Protein AF-A0A3R7SQF5-F1 (afdb_monomer_lite)

Foldseek 3Di:
DDDDDDDDDDDDDDDDDPPPVVVLLVPCLVPDQQDPCLVCVPPSCDDDPPAAEDEDEFAPVLAQVSQVSSQLSVVVNQVVHSHHYAYEYESQAFADPPDDLVRSLCCLLPPRLVSVLVCVVVVVGDHAAYEHEDEVNGHDLVSLLSNQVSNVVSVHQYDYDDDPPHDRVSVVSCVVSVHDD

Radius of gyration: 18.22 Å; chains: 1; bounding box: 64×39×43 Å

Secondary structure (DSSP, 8-state):
-----S-----------TTHHHHHHHHHTTT-SSSHHHHHHHHHS---TT--EEEEE--SS-SHHHHHHHHHHHHHHGGG-SSEEEEEEEEESSPPTT--HHHHHHHIIIIIHHHHHHHHHTTS----EEEEEEBTTTB-HHHHHHHHHHHHHTTPEE--EE-SSS---HHHHHHHTT---

Structure (mmCIF, N/CA/C/O backbone):
data_AF-A0A3R7SQF5-F1
#
_entry.id   AF-A0A3R7SQF5-F1
#
loop_
_atom_site.group_PDB
_atom_site.id
_atom_site.type_symbol
_atom_site.label_atom_id
_atom_site.label_alt_id
_atom_site.label_comp_id
_atom_site.label_asym_id
_atom_site.label_entity_id
_atom_site.label_seq_id
_atom_site.pdbx_PDB_ins_code
_atom_site.Cartn_x
_atom_site.Cartn_y
_atom_site.Cartn_z
_atom_site.occupancy
_atom_site.B_iso_or_equiv
_atom_site.auth_seq_id
_atom_site.auth_comp_id
_atom_site.auth_asym_id
_atom_site.auth_atom_id
_atom_site.pdbx_PDB_model_num
ATOM 1 N N . MET A 1 1 ? 51.061 2.830 6.825 1.00 23.91 1 MET A N 1
ATOM 2 C CA . MET A 1 1 ? 51.488 4.148 7.334 1.00 23.91 1 MET A CA 1
ATOM 3 C C . MET A 1 1 ? 50.315 5.103 7.140 1.00 23.91 1 MET A C 1
ATOM 5 O O . MET A 1 1 ? 50.100 5.500 6.011 1.00 23.91 1 MET A O 1
ATOM 9 N N . PHE A 1 2 ? 49.562 5.349 8.229 1.00 19.84 2 PHE A N 1
ATOM 10 C CA . PHE A 1 2 ? 48.453 6.314 8.431 1.00 19.84 2 PHE A CA 1
ATOM 11 C C . PHE A 1 2 ? 47.209 6.269 7.492 1.00 19.84 2 PHE A C 1
ATOM 13 O O . PHE A 1 2 ? 47.352 6.051 6.297 1.00 19.84 2 PHE A O 1
ATOM 20 N N . PRO A 1 3 ? 45.996 6.625 7.977 1.00 35.62 3 PRO A N 1
ATOM 21 C CA . PRO A 1 3 ? 45.459 6.367 9.323 1.00 35.62 3 PRO A CA 1
ATOM 22 C C . PRO A 1 3 ? 43.945 6.063 9.412 1.00 35.62 3 PRO A C 1
ATOM 24 O O . PRO A 1 3 ? 43.170 6.230 8.476 1.00 35.62 3 PRO A O 1
ATOM 27 N N . ALA A 1 4 ? 43.572 5.651 10.627 1.00 31.45 4 ALA A N 1
ATOM 28 C CA . ALA A 1 4 ? 42.244 5.663 11.235 1.00 31.45 4 ALA A CA 1
ATOM 29 C C . ALA A 1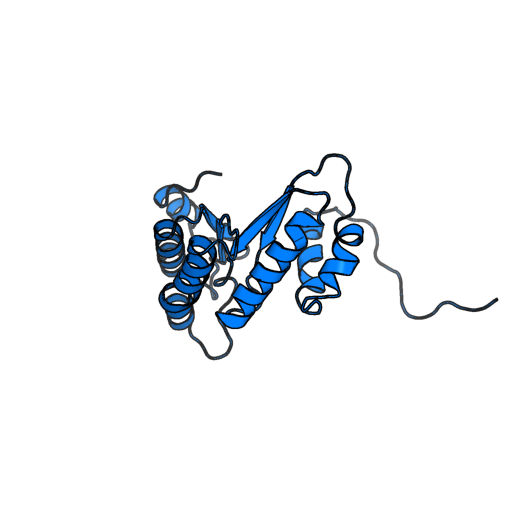 4 ? 41.696 7.094 11.493 1.00 31.45 4 ALA A C 1
ATOM 31 O O . ALA A 1 4 ? 42.425 8.062 11.286 1.00 31.45 4 ALA A O 1
ATOM 32 N N . CYS A 1 5 ? 40.456 7.155 12.024 1.00 24.19 5 CYS A N 1
ATOM 33 C CA . CYS A 1 5 ? 39.659 8.285 12.573 1.00 24.19 5 CYS A CA 1
ATOM 34 C C . CYS A 1 5 ? 38.390 8.545 11.716 1.00 24.19 5 CYS A C 1
ATOM 36 O O . CYS A 1 5 ? 38.505 8.808 10.530 1.00 24.19 5 CYS A O 1
ATOM 38 N N . PHE A 1 6 ? 37.144 8.433 12.199 1.00 23.28 6 PHE A N 1
ATOM 39 C CA . PHE A 1 6 ? 36.569 8.980 13.434 1.00 23.28 6 PHE A CA 1
ATOM 40 C C . PHE A 1 6 ? 35.384 8.117 13.950 1.00 23.28 6 PHE A C 1
ATOM 42 O O . PHE A 1 6 ? 34.403 7.947 13.236 1.00 23.28 6 PHE A O 1
ATOM 49 N N . PHE A 1 7 ? 35.509 7.676 15.216 1.00 24.89 7 PHE A N 1
ATOM 50 C CA . PHE A 1 7 ? 34.489 7.310 16.231 1.00 24.89 7 PHE A CA 1
ATOM 51 C C . PHE A 1 7 ? 33.524 6.132 15.964 1.00 24.89 7 PHE A C 1
ATOM 53 O O . PHE A 1 7 ? 32.745 6.157 15.027 1.00 24.89 7 PHE A O 1
ATOM 60 N N . GLY A 1 8 ? 33.423 5.098 16.807 1.00 21.89 8 GLY A N 1
ATOM 61 C CA . GLY A 1 8 ? 34.016 4.828 18.121 1.00 21.89 8 GLY A CA 1
ATOM 62 C C . GLY A 1 8 ? 33.198 3.741 18.839 1.00 21.89 8 GLY A C 1
ATOM 63 O O . GLY A 1 8 ? 31.992 3.889 19.011 1.00 21.89 8 GLY A O 1
ATOM 64 N N . ASP A 1 9 ? 33.861 2.650 19.223 1.00 31.23 9 ASP A N 1
ATOM 65 C CA . ASP A 1 9 ? 33.324 1.519 19.990 1.00 31.23 9 ASP A CA 1
ATOM 66 C C . ASP A 1 9 ? 32.849 1.913 21.399 1.00 31.23 9 ASP A C 1
ATOM 68 O O . ASP A 1 9 ? 33.579 2.599 22.119 1.00 31.23 9 ASP A O 1
ATOM 72 N N . LYS A 1 10 ? 31.691 1.374 21.826 1.00 26.39 10 LYS A N 1
ATOM 73 C CA . LYS A 1 10 ? 31.507 0.545 23.047 1.00 26.39 10 LYS A CA 1
ATOM 74 C C . LYS A 1 10 ? 30.021 0.354 23.406 1.00 26.39 10 LYS A C 1
ATOM 76 O O . LYS A 1 10 ? 29.369 1.309 23.804 1.00 26.39 10 LYS A O 1
ATOM 81 N N . ALA A 1 11 ? 29.551 -0.897 23.373 1.00 25.91 11 ALA A N 1
ATOM 82 C CA . ALA A 1 11 ? 28.572 -1.503 24.302 1.00 25.91 11 ALA A CA 1
ATOM 83 C C . ALA A 1 11 ? 28.372 -2.977 23.884 1.00 25.91 11 ALA A C 1
ATOM 85 O O . ALA A 1 11 ? 27.786 -3.267 22.848 1.00 25.91 11 ALA A O 1
ATOM 86 N N . SER A 1 12 ? 29.119 -3.913 24.472 1.00 23.86 12 SER A N 1
ATOM 87 C CA . SER A 1 12 ? 28.657 -4.820 25.540 1.00 23.86 12 SER A CA 1
ATOM 88 C C . SER A 1 12 ? 27.450 -5.695 25.170 1.00 23.86 12 SER A C 1
ATOM 90 O O . SER A 1 12 ? 26.339 -5.217 24.977 1.00 23.86 12 SER A O 1
ATOM 92 N N . SER A 1 13 ? 27.717 -7.001 25.153 1.00 34.31 13 SER A N 1
ATOM 93 C CA . SER A 1 13 ? 26.797 -8.142 25.175 1.00 34.31 13 SER A CA 1
ATOM 94 C C . SER A 1 13 ? 25.385 -7.874 25.718 1.00 34.31 13 SER A C 1
ATOM 96 O O . SER A 1 13 ? 25.234 -7.549 26.894 1.00 34.31 13 SER A O 1
ATOM 98 N N . SER A 1 14 ? 24.353 -8.120 24.909 1.00 25.25 14 SER A N 1
ATOM 99 C CA . SER A 1 14 ? 23.061 -8.685 25.345 1.00 25.25 14 SER A CA 1
ATOM 100 C C . SER A 1 14 ? 22.114 -8.878 24.151 1.00 25.25 14 SER A C 1
ATOM 102 O O . SER A 1 14 ? 22.015 -8.023 23.279 1.00 25.25 14 SER A O 1
ATOM 104 N N . SER A 1 15 ? 21.474 -10.054 24.109 1.00 26.64 15 SER A N 1
ATOM 105 C CA . SER A 1 15 ? 20.242 -10.401 23.373 1.00 26.64 15 SER A CA 1
ATOM 106 C C . SER A 1 15 ? 20.060 -9.832 21.955 1.00 26.64 15 SER A C 1
ATOM 108 O O . SER A 1 15 ? 19.516 -8.745 21.764 1.00 26.64 15 SER A O 1
ATOM 110 N N . LEU A 1 16 ? 20.421 -10.630 20.943 1.00 29.34 16 LEU A N 1
ATOM 111 C CA . LEU A 1 16 ? 20.023 -10.399 19.552 1.00 29.34 16 LEU A CA 1
ATOM 112 C C . LEU A 1 16 ? 18.494 -10.545 19.403 1.00 29.34 16 LEU A C 1
ATOM 114 O O . LEU A 1 16 ? 17.980 -11.652 19.278 1.00 29.34 16 LEU A O 1
ATOM 118 N N . SER A 1 17 ? 17.787 -9.415 19.420 1.00 23.03 17 SER A N 1
ATOM 119 C CA . S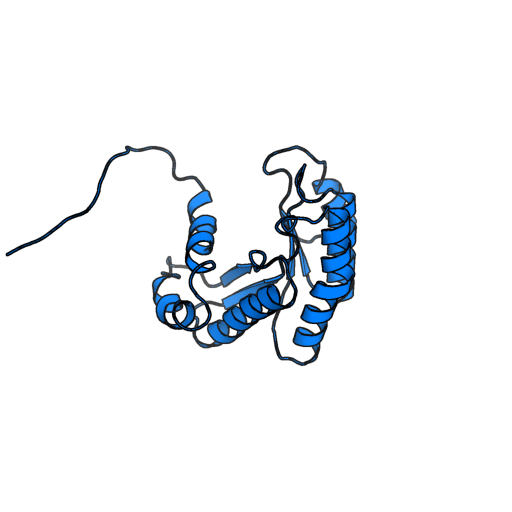ER A 1 17 ? 16.366 -9.295 19.074 1.00 23.03 17 SER A CA 1
ATOM 120 C C . SER A 1 17 ? 16.181 -9.158 17.555 1.00 23.03 17 SER A C 1
ATOM 122 O O . SER A 1 17 ? 17.018 -8.562 16.872 1.00 23.03 17 SER A O 1
ATOM 124 N N . MET A 1 18 ? 15.059 -9.678 17.044 1.00 27.89 18 MET A N 1
ATOM 125 C CA . MET A 1 18 ? 14.576 -9.677 15.649 1.00 27.89 18 MET A CA 1
ATOM 126 C C . MET A 1 18 ? 14.537 -8.300 14.942 1.00 27.89 18 MET A C 1
ATOM 128 O O . MET A 1 18 ? 14.227 -8.230 13.756 1.00 27.89 18 MET A O 1
ATOM 132 N N . SER A 1 19 ? 14.891 -7.206 15.617 1.00 26.89 19 SER A N 1
ATOM 133 C CA . SER A 1 19 ? 14.818 -5.825 15.118 1.00 26.89 19 SER A CA 1
ATOM 134 C C . SER A 1 19 ? 15.847 -5.452 14.035 1.00 26.89 19 SER A C 1
ATOM 136 O O . SER A 1 19 ? 15.653 -4.463 13.333 1.00 26.89 19 SER A O 1
ATOM 138 N N . LYS A 1 20 ? 16.931 -6.220 13.836 1.00 25.64 20 LYS A N 1
ATOM 139 C CA . LYS A 1 20 ? 17.997 -5.833 12.880 1.00 25.64 20 LYS A CA 1
ATOM 140 C C . LYS A 1 20 ? 17.633 -5.988 11.400 1.00 25.64 20 LYS A C 1
ATOM 142 O O . LYS A 1 20 ? 18.230 -5.308 10.569 1.00 25.64 20 LYS A O 1
ATOM 147 N N . THR A 1 21 ? 16.668 -6.838 11.054 1.00 28.77 21 THR A N 1
ATOM 148 C CA . THR A 1 21 ? 16.283 -7.049 9.646 1.00 28.77 21 THR A CA 1
ATOM 149 C C . THR A 1 21 ? 15.421 -5.901 9.114 1.00 28.77 21 THR A C 1
ATOM 151 O O . THR A 1 21 ? 15.529 -5.547 7.945 1.00 28.77 21 THR A O 1
ATOM 154 N N . ILE A 1 22 ? 14.629 -5.263 9.982 1.00 32.72 22 ILE A N 1
ATOM 155 C CA . ILE A 1 22 ? 13.768 -4.122 9.630 1.00 32.72 22 ILE A CA 1
ATOM 156 C C . ILE A 1 22 ? 14.607 -2.838 9.502 1.00 32.72 22 ILE A C 1
ATOM 158 O O . ILE A 1 22 ? 14.434 -2.067 8.560 1.00 32.72 22 ILE A O 1
ATOM 162 N N . GLN A 1 23 ? 15.608 -2.664 10.371 1.00 27.45 23 GLN A N 1
ATOM 163 C CA . GLN A 1 23 ? 16.478 -1.481 10.379 1.00 27.45 23 GLN A CA 1
ATOM 164 C C . GLN A 1 23 ? 17.388 -1.349 9.144 1.00 27.45 23 GLN A C 1
ATOM 166 O O . GLN A 1 23 ? 17.779 -0.242 8.777 1.00 27.45 23 GLN A O 1
ATOM 171 N N . PHE A 1 24 ? 17.708 -2.449 8.454 1.00 29.19 24 PHE A N 1
ATOM 172 C CA . PHE A 1 24 ? 18.522 -2.391 7.231 1.00 29.19 24 PHE A CA 1
ATOM 173 C C . PHE A 1 24 ? 17.785 -1.729 6.047 1.00 29.19 24 PHE A C 1
ATOM 175 O O . PHE A 1 24 ? 18.435 -1.180 5.160 1.00 29.19 24 PHE A O 1
ATOM 182 N N . ALA A 1 25 ? 16.445 -1.712 6.050 1.00 37.28 25 ALA A N 1
ATOM 183 C CA . ALA A 1 25 ? 15.632 -1.013 5.047 1.00 37.28 25 ALA A CA 1
ATOM 184 C C . ALA A 1 25 ? 15.425 0.489 5.363 1.00 37.28 25 ALA A C 1
ATOM 186 O O . ALA A 1 25 ? 15.081 1.278 4.480 1.00 37.28 25 ALA A O 1
ATOM 187 N N . GLU A 1 26 ? 15.667 0.899 6.612 1.00 38.25 26 GLU A N 1
ATOM 188 C CA . GLU A 1 26 ? 15.366 2.230 7.159 1.00 38.25 26 GLU A CA 1
ATOM 189 C C . GLU A 1 26 ? 16.355 3.322 6.694 1.00 38.25 26 GLU A C 1
ATOM 191 O O . GLU A 1 26 ? 15.964 4.462 6.438 1.00 38.25 26 GLU A O 1
ATOM 196 N N . ILE A 1 27 ? 17.642 2.983 6.534 1.00 34.47 27 ILE A N 1
ATOM 197 C CA . ILE A 1 27 ? 18.716 3.957 6.241 1.00 34.47 27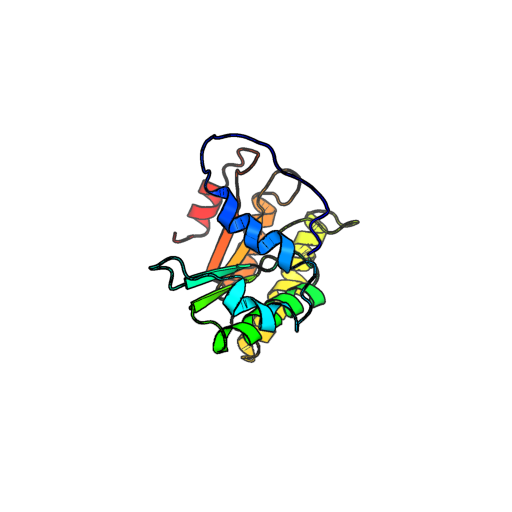 ILE A CA 1
ATOM 198 C C . ILE A 1 27 ? 18.892 4.213 4.731 1.00 34.47 27 ILE A C 1
ATOM 200 O O . ILE A 1 27 ? 19.178 5.336 4.315 1.00 34.47 27 ILE A O 1
ATOM 204 N N . GLU A 1 28 ? 18.667 3.207 3.888 1.00 33.44 28 GLU A N 1
ATOM 205 C CA . GLU A 1 28 ? 18.915 3.285 2.438 1.00 33.44 28 GLU A CA 1
ATOM 206 C C . GLU A 1 28 ? 17.827 4.060 1.680 1.00 33.44 28 GLU A C 1
ATOM 208 O O . GLU A 1 28 ? 18.096 4.766 0.703 1.00 33.44 28 GLU A O 1
ATOM 213 N N . THR A 1 29 ? 16.584 4.003 2.160 1.00 39.78 29 THR A N 1
ATOM 214 C CA . THR A 1 29 ? 15.432 4.534 1.419 1.00 39.78 29 THR A CA 1
ATOM 215 C C . THR A 1 29 ? 15.356 6.067 1.447 1.00 39.78 29 THR A C 1
ATOM 217 O O . THR A 1 29 ? 14.829 6.684 0.521 1.00 39.78 29 THR A O 1
ATOM 220 N N . ARG A 1 30 ? 15.962 6.712 2.457 1.00 38.81 30 ARG A N 1
ATOM 221 C CA . ARG A 1 30 ? 16.050 8.181 2.559 1.00 38.81 30 ARG A CA 1
ATOM 222 C C . ARG A 1 30 ? 17.108 8.807 1.639 1.00 38.81 30 ARG A C 1
ATOM 224 O O . ARG A 1 30 ? 16.999 9.993 1.339 1.00 38.81 30 ARG A O 1
ATOM 231 N N . LEU A 1 31 ? 18.109 8.044 1.183 1.00 36.34 31 LEU A N 1
ATOM 232 C CA . LEU A 1 31 ? 19.237 8.560 0.386 1.00 36.34 31 LEU A CA 1
ATOM 233 C C . LEU A 1 31 ? 19.322 7.989 -1.035 1.00 36.34 31 LEU A C 1
ATOM 235 O O . LEU A 1 31 ? 19.948 8.599 -1.902 1.00 36.34 31 LEU A O 1
ATOM 239 N N . ALA A 1 32 ? 18.673 6.865 -1.327 1.00 39.06 32 ALA A N 1
ATOM 240 C CA . ALA A 1 32 ? 18.827 6.202 -2.611 1.00 39.06 32 ALA A CA 1
ATOM 241 C C . ALA A 1 32 ? 17.685 6.507 -3.588 1.00 39.06 32 ALA A C 1
ATOM 243 O O . ALA A 1 32 ? 16.877 5.660 -3.972 1.00 39.06 32 ALA A O 1
ATOM 244 N N . VAL A 1 33 ? 17.678 7.738 -4.094 1.00 45.88 33 VAL A N 1
ATOM 245 C CA . VAL A 1 33 ? 16.968 8.045 -5.333 1.00 45.88 33 VAL A CA 1
ATOM 246 C C . VAL A 1 33 ? 17.731 7.402 -6.502 1.00 45.88 33 VAL A C 1
ATOM 248 O O . VAL A 1 33 ? 18.648 7.965 -7.082 1.00 45.88 33 VAL A O 1
ATOM 251 N N . SER A 1 34 ? 17.275 6.208 -6.876 1.00 51.16 34 SER A N 1
ATOM 252 C CA . SER A 1 34 ? 17.367 5.575 -8.205 1.00 51.16 34 SER A CA 1
ATOM 253 C C . SER A 1 34 ? 18.705 5.020 -8.721 1.00 51.16 34 SER A C 1
ATOM 255 O O . SER A 1 34 ? 18.637 4.124 -9.557 1.00 51.16 34 SER A O 1
ATOM 257 N N . SER A 1 35 ? 19.887 5.453 -8.269 1.00 40.19 35 SER A N 1
ATOM 258 C CA . SER A 1 35 ? 21.176 4.907 -8.767 1.00 40.19 35 SER A CA 1
ATOM 259 C C . SER A 1 35 ? 21.987 4.162 -7.703 1.00 40.19 35 SER A C 1
ATOM 261 O O . SER A 1 35 ? 22.470 3.060 -7.962 1.00 40.19 35 SER A O 1
ATOM 263 N N . THR A 1 36 ? 22.079 4.711 -6.491 1.00 47.00 36 THR A N 1
ATOM 264 C CA . THR A 1 36 ? 22.870 4.134 -5.393 1.00 47.00 36 THR A CA 1
ATOM 265 C C . THR A 1 36 ? 22.313 2.793 -4.920 1.00 47.00 36 THR A C 1
ATOM 267 O O . THR A 1 36 ? 23.069 1.831 -4.840 1.00 47.00 36 THR A O 1
ATOM 270 N N . PHE A 1 37 ? 20.992 2.676 -4.731 1.00 54.81 37 PHE A N 1
ATOM 271 C CA . PHE A 1 37 ? 20.358 1.407 -4.347 1.00 54.81 37 PHE A CA 1
ATOM 272 C C . PHE A 1 37 ? 20.584 0.323 -5.401 1.00 54.81 37 PHE A C 1
ATOM 274 O O . PHE A 1 37 ? 20.950 -0.792 -5.065 1.00 54.81 37 PHE A O 1
ATOM 281 N N . LEU A 1 38 ? 20.442 0.640 -6.694 1.00 54.81 38 LEU A N 1
ATOM 282 C CA . LEU A 1 38 ? 20.678 -0.343 -7.760 1.00 54.81 38 LEU A CA 1
ATOM 283 C C . LEU A 1 38 ? 22.142 -0.806 -7.808 1.00 54.81 38 LEU A C 1
ATOM 285 O O . LEU A 1 38 ? 22.400 -1.972 -8.098 1.00 54.81 38 LEU A O 1
ATOM 289 N N . ALA A 1 39 ? 23.090 0.086 -7.511 1.00 50.81 39 ALA A N 1
ATOM 290 C CA . ALA A 1 39 ? 24.512 -0.240 -7.450 1.00 50.81 39 ALA A CA 1
ATOM 291 C C . ALA A 1 39 ? 24.898 -1.016 -6.176 1.00 50.81 39 ALA A C 1
ATOM 293 O O . ALA A 1 39 ? 25.839 -1.809 -6.196 1.00 50.81 39 ALA A O 1
ATOM 294 N N . GLN A 1 40 ? 24.183 -0.793 -5.071 1.00 53.03 40 GLN A N 1
ATOM 295 C CA . GLN A 1 40 ? 24.495 -1.364 -3.763 1.00 53.03 40 GLN A CA 1
ATOM 296 C C . GLN A 1 40 ? 23.610 -2.553 -3.374 1.00 53.03 40 GLN A C 1
ATOM 298 O O . GLN A 1 40 ? 24.002 -3.301 -2.486 1.00 53.03 40 GLN A O 1
ATOM 303 N N . ALA A 1 41 ? 22.488 -2.809 -4.054 1.00 56.03 41 ALA A N 1
ATOM 304 C CA . ALA A 1 41 ? 21.583 -3.931 -3.779 1.00 56.03 41 ALA A CA 1
ATOM 305 C C . ALA A 1 41 ? 22.293 -5.300 -3.687 1.00 56.03 41 ALA A C 1
ATOM 307 O O . ALA A 1 41 ? 21.979 -6.056 -2.769 1.00 56.03 41 ALA A O 1
ATOM 308 N N . PRO A 1 42 ? 23.304 -5.625 -4.527 1.00 56.31 42 PRO A N 1
ATOM 309 C CA . PRO A 1 42 ? 24.069 -6.867 -4.376 1.00 56.31 42 PRO A CA 1
ATOM 310 C C . PRO A 1 42 ? 24.895 -6.945 -3.081 1.00 56.31 42 PRO A C 1
ATOM 312 O O . PRO A 1 42 ? 25.263 -8.036 -2.661 1.00 56.31 42 PRO A O 1
ATOM 315 N N . ARG A 1 43 ? 25.228 -5.798 -2.476 1.00 55.06 43 ARG A N 1
ATOM 316 C CA . ARG A 1 43 ? 26.025 -5.677 -1.244 1.00 55.06 43 ARG A CA 1
ATOM 317 C C . ARG A 1 43 ? 25.161 -5.516 0.012 1.00 55.06 43 ARG A C 1
ATOM 319 O O . ARG A 1 43 ? 25.546 -6.015 1.062 1.00 55.06 43 ARG A O 1
ATOM 326 N N . LEU A 1 44 ? 24.029 -4.819 -0.096 1.00 53.03 44 LEU A N 1
ATOM 327 C CA . LEU A 1 44 ? 23.097 -4.511 1.001 1.00 53.03 44 LEU A CA 1
ATOM 328 C C . LEU A 1 44 ? 22.141 -5.653 1.326 1.00 53.03 44 LEU A C 1
ATOM 330 O O . LEU A 1 44 ? 21.625 -5.720 2.437 1.00 53.03 44 LEU A O 1
ATOM 334 N N . LEU A 1 45 ? 21.931 -6.561 0.374 1.00 56.41 45 LEU A N 1
ATOM 335 C CA . LEU A 1 45 ? 21.288 -7.846 0.603 1.00 56.41 45 LEU A CA 1
ATOM 336 C C . LEU A 1 45 ? 22.385 -8.920 0.633 1.00 56.41 45 LEU A C 1
ATOM 338 O O . LEU A 1 45 ? 22.485 -9.702 -0.312 1.00 56.41 45 LEU A O 1
ATOM 342 N N . PRO A 1 46 ? 23.278 -8.952 1.648 1.00 53.19 46 PRO A N 1
ATOM 343 C CA . PRO A 1 46 ? 24.164 -10.093 1.799 1.00 53.19 46 PRO A CA 1
ATOM 344 C C . PRO A 1 46 ? 23.271 -11.324 1.915 1.00 53.19 46 PRO A C 1
ATOM 346 O O . PRO A 1 46 ? 22.240 -11.276 2.573 1.00 53.19 46 PRO A O 1
ATOM 349 N N . ARG A 1 47 ? 23.637 -12.408 1.240 1.00 56.31 47 ARG A N 1
ATOM 350 C CA . ARG A 1 47 ? 22.870 -13.651 1.229 1.00 56.31 47 ARG A CA 1
ATOM 351 C C . ARG A 1 47 ? 23.216 -14.458 2.488 1.00 56.31 47 ARG A C 1
ATOM 353 O O . ARG A 1 47 ? 24.196 -15.211 2.425 1.00 56.31 47 ARG A O 1
ATOM 360 N N . PRO A 1 48 ? 22.485 -14.366 3.622 1.00 59.25 48 PRO A N 1
ATOM 361 C CA . PRO A 1 48 ? 22.569 -15.430 4.607 1.00 59.25 48 PRO A CA 1
ATOM 362 C C . PRO A 1 48 ? 22.179 -16.733 3.887 1.00 59.25 48 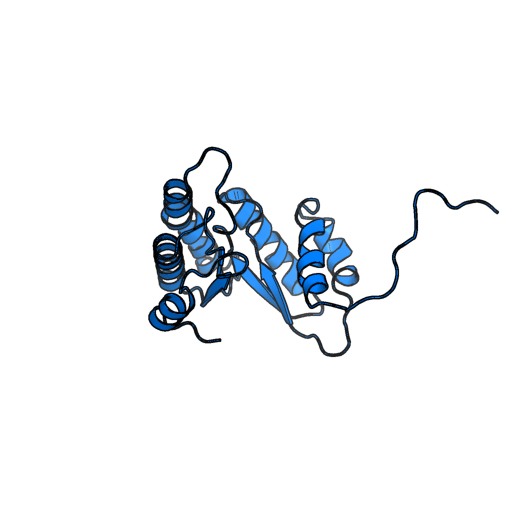PRO A C 1
ATOM 364 O O . PRO A 1 48 ? 21.282 -16.721 3.035 1.00 59.25 48 PRO A O 1
ATOM 367 N N . PRO A 1 49 ? 22.889 -17.845 4.123 1.00 61.75 49 PRO A N 1
ATOM 368 C CA . PRO A 1 49 ? 22.599 -19.089 3.427 1.00 61.75 49 PRO A CA 1
ATOM 369 C C . PRO A 1 49 ? 21.134 -19.483 3.666 1.00 61.75 49 PRO A C 1
ATOM 371 O O . PRO A 1 49 ? 20.731 -19.707 4.802 1.00 61.75 49 PRO A O 1
ATOM 374 N N . GLY A 1 50 ? 20.343 -19.533 2.588 1.00 67.12 50 GLY A N 1
ATOM 375 C CA . GLY A 1 50 ? 18.950 -19.993 2.607 1.00 67.12 50 GLY A CA 1
ATOM 376 C C . GLY A 1 50 ? 17.874 -18.938 2.328 1.00 67.12 50 GLY A C 1
ATOM 377 O O . GLY A 1 50 ? 16.767 -19.327 1.968 1.00 67.12 50 GLY A O 1
ATOM 378 N N . THR A 1 51 ? 18.157 -17.633 2.411 1.00 71.50 51 THR A N 1
ATOM 379 C CA . THR A 1 51 ? 17.152 -16.616 2.041 1.00 71.50 51 THR A CA 1
ATOM 380 C C . THR A 1 51 ? 17.009 -16.544 0.524 1.00 71.50 51 THR A C 1
ATOM 382 O O . THR A 1 51 ? 17.989 -16.317 -0.183 1.00 71.50 51 THR A O 1
ATOM 385 N N . THR A 1 52 ? 15.789 -16.737 0.021 1.00 80.56 52 THR A N 1
ATOM 386 C CA . THR A 1 52 ? 15.453 -16.709 -1.416 1.00 80.56 52 THR A CA 1
ATOM 387 C C . THR A 1 52 ? 14.447 -15.615 -1.776 1.00 80.56 52 THR A C 1
ATOM 389 O O . THR A 1 52 ? 14.301 -15.291 -2.957 1.00 80.56 52 THR A O 1
ATOM 392 N N . LEU A 1 53 ? 13.782 -15.030 -0.774 1.00 85.19 53 LEU A N 1
ATOM 393 C CA . LEU A 1 53 ? 12.772 -13.987 -0.919 1.00 85.19 53 LEU A CA 1
ATOM 394 C C . LEU A 1 53 ? 12.995 -12.874 0.105 1.00 85.19 53 LEU A C 1
ATOM 396 O O . LEU A 1 53 ? 13.300 -13.142 1.267 1.00 85.19 53 LEU A O 1
ATOM 400 N N . VAL A 1 54 ? 12.815 -11.633 -0.336 1.00 83.12 54 VAL A N 1
ATOM 401 C CA . VAL A 1 54 ? 12.781 -10.443 0.513 1.00 83.12 54 VAL A CA 1
ATOM 402 C C . VAL A 1 54 ? 11.511 -9.650 0.223 1.00 83.12 54 VAL A C 1
ATOM 404 O O . VAL A 1 54 ? 11.172 -9.407 -0.934 1.00 83.12 54 VAL A O 1
ATOM 407 N N . GLU A 1 55 ? 10.799 -9.254 1.273 1.00 86.00 55 GLU A N 1
ATOM 408 C CA . GLU A 1 55 ? 9.714 -8.282 1.162 1.00 86.00 55 GLU A CA 1
ATOM 409 C C . GLU A 1 55 ? 10.292 -6.865 1.260 1.00 86.00 55 GLU A C 1
ATOM 411 O O . GLU A 1 55 ? 11.086 -6.565 2.152 1.00 86.00 55 GLU A O 1
ATOM 416 N N . CYS A 1 56 ? 9.895 -5.981 0.348 1.00 88.56 56 CYS A N 1
ATOM 417 C CA . CYS A 1 56 ? 10.281 -4.577 0.349 1.00 88.56 56 CYS A CA 1
ATOM 418 C C . CYS A 1 56 ? 9.030 -3.699 0.328 1.00 88.56 56 CYS A C 1
ATOM 420 O O . CYS A 1 56 ? 8.216 -3.787 -0.595 1.00 88.56 56 CYS A O 1
ATOM 422 N N . LYS A 1 57 ? 8.899 -2.834 1.335 1.00 90.25 57 LYS A N 1
ATOM 423 C CA . LYS A 1 57 ? 7.740 -1.961 1.530 1.00 90.25 57 LYS A CA 1
ATOM 424 C C . LYS A 1 57 ? 8.052 -0.531 1.076 1.00 90.25 57 LYS A C 1
ATOM 426 O O . LYS A 1 57 ? 9.190 -0.076 1.202 1.00 90.25 57 LYS A O 1
ATOM 431 N N . SER A 1 58 ? 7.054 0.175 0.546 1.00 92.00 58 SER A N 1
ATOM 432 C CA . SER A 1 58 ? 7.104 1.636 0.390 1.00 92.00 58 SER A CA 1
ATOM 433 C C . SER A 1 58 ? 6.735 2.334 1.719 1.00 92.00 58 SER A C 1
ATOM 435 O O . SER A 1 58 ? 6.929 1.736 2.775 1.00 92.00 58 SER A O 1
ATOM 437 N N . GLY A 1 59 ? 6.253 3.582 1.718 1.00 88.00 59 GLY A N 1
ATOM 438 C CA . GLY A 1 59 ? 5.726 4.234 2.928 1.00 88.00 59 GLY A CA 1
ATOM 439 C C . GLY A 1 59 ? 6.597 5.307 3.571 1.00 88.00 59 GLY A C 1
ATOM 440 O O . GLY A 1 59 ? 6.326 5.730 4.693 1.00 88.00 59 GLY A O 1
ATOM 441 N N . TYR A 1 60 ? 7.642 5.777 2.893 1.00 86.06 60 TYR A N 1
ATOM 442 C CA . TYR A 1 60 ? 8.429 6.932 3.351 1.00 86.06 60 TYR A CA 1
ATOM 443 C C . TYR A 1 60 ? 8.146 8.206 2.550 1.00 86.06 60 TYR A C 1
ATOM 445 O O . TYR A 1 60 ? 8.655 9.269 2.904 1.00 86.06 60 TYR A O 1
ATOM 453 N N . GLY A 1 61 ? 7.353 8.110 1.479 1.00 85.19 61 GLY A N 1
ATOM 454 C CA . GLY A 1 61 ? 6.892 9.261 0.715 1.00 85.19 61 GLY A CA 1
ATOM 455 C C . GLY A 1 61 ? 5.609 9.846 1.285 1.00 85.19 61 GLY A C 1
ATOM 456 O O . GLY A 1 61 ? 5.529 11.045 1.528 1.00 85.19 61 GLY A O 1
ATOM 457 N N . LEU A 1 62 ? 4.627 8.973 1.542 1.00 89.12 62 LEU A N 1
ATOM 458 C CA . LEU A 1 62 ? 3.274 9.332 1.995 1.00 89.12 62 LEU A CA 1
ATOM 459 C C . LEU A 1 62 ? 2.486 10.211 0.999 1.00 89.12 62 LEU A C 1
ATOM 461 O O . LEU A 1 62 ? 1.448 10.779 1.341 1.00 89.12 62 LEU A O 1
ATOM 465 N N . ASP A 1 63 ? 2.965 10.301 -0.242 1.00 91.62 63 ASP A N 1
ATOM 466 C CA . ASP A 1 63 ? 2.332 10.978 -1.369 1.00 91.62 63 ASP A CA 1
ATOM 467 C C . ASP A 1 63 ? 2.439 10.114 -2.635 1.00 91.62 63 ASP A C 1
ATOM 469 O O . ASP A 1 63 ? 3.346 9.290 -2.773 1.00 91.62 63 ASP A O 1
ATOM 473 N N . VAL A 1 64 ? 1.526 10.322 -3.587 1.00 93.06 64 VAL A N 1
ATOM 474 C CA . VAL A 1 64 ? 1.424 9.509 -4.813 1.00 93.06 64 VAL A CA 1
ATOM 475 C C . VAL A 1 64 ? 2.748 9.441 -5.581 1.00 93.06 64 VAL A C 1
ATOM 477 O O . VAL A 1 64 ? 3.149 8.372 -6.047 1.00 93.06 64 VAL A O 1
ATOM 480 N N . ILE A 1 65 ? 3.427 10.578 -5.743 1.00 93.06 65 ILE A N 1
ATOM 481 C CA . ILE A 1 65 ? 4.607 10.687 -6.603 1.00 93.06 65 ILE A CA 1
ATOM 482 C C . ILE A 1 65 ? 5.765 9.921 -5.972 1.00 93.06 65 ILE A C 1
ATOM 484 O O . ILE A 1 65 ? 6.432 9.130 -6.650 1.00 93.06 65 ILE A O 1
ATOM 488 N N . THR A 1 66 ? 6.004 10.143 -4.682 1.00 90.81 66 THR A N 1
ATOM 489 C CA . THR A 1 66 ? 7.131 9.534 -3.978 1.00 90.81 66 THR A CA 1
ATOM 490 C C . THR A 1 66 ? 6.910 8.041 -3.740 1.00 90.81 66 THR A C 1
ATOM 492 O O . THR A 1 66 ? 7.840 7.260 -3.943 1.00 90.81 66 THR A O 1
ATOM 495 N N . GLU A 1 67 ? 5.686 7.612 -3.424 1.00 93.44 67 GLU A N 1
ATOM 496 C CA . GLU A 1 67 ? 5.358 6.190 -3.259 1.00 93.44 67 GLU A CA 1
ATOM 497 C C . GLU A 1 67 ? 5.556 5.408 -4.567 1.00 93.44 67 GLU A C 1
ATOM 499 O O . GLU A 1 67 ? 6.276 4.406 -4.595 1.00 93.44 67 GLU A O 1
ATOM 504 N N . LEU A 1 68 ? 5.027 5.907 -5.693 1.00 94.25 68 LEU A N 1
ATOM 505 C CA . LEU A 1 68 ? 5.256 5.280 -7.000 1.00 94.25 68 LEU A CA 1
ATOM 506 C C . LEU A 1 68 ? 6.736 5.272 -7.379 1.00 94.25 68 LEU A C 1
ATOM 508 O O . LEU A 1 68 ? 7.223 4.319 -7.983 1.00 94.25 68 LEU A O 1
ATOM 512 N N . LYS A 1 69 ? 7.479 6.324 -7.031 1.00 92.12 69 LYS A N 1
ATOM 513 C CA . LYS A 1 69 ? 8.923 6.377 -7.263 1.00 92.12 69 LYS A CA 1
ATOM 514 C C . LYS A 1 69 ? 9.654 5.268 -6.504 1.00 92.12 69 LYS A C 1
ATOM 516 O O . LYS A 1 69 ? 10.512 4.624 -7.103 1.00 92.12 69 LYS A O 1
ATOM 521 N N . MET A 1 70 ? 9.316 5.018 -5.239 1.00 89.69 70 MET A N 1
ATOM 522 C CA . MET A 1 70 ? 9.897 3.917 -4.460 1.00 89.69 70 MET A CA 1
ATOM 523 C C . MET A 1 70 ? 9.570 2.558 -5.091 1.00 89.69 70 MET A C 1
ATOM 525 O O . MET A 1 70 ? 10.471 1.754 -5.320 1.00 89.69 70 MET A O 1
ATOM 529 N N . LEU A 1 71 ? 8.310 2.332 -5.473 1.00 92.69 71 LEU A N 1
ATOM 530 C CA . LEU A 1 71 ? 7.886 1.087 -6.126 1.00 92.69 71 LEU A CA 1
ATOM 531 C C . LEU A 1 71 ? 8.590 0.867 -7.478 1.00 92.69 71 LEU A C 1
ATOM 533 O O . LEU A 1 71 ? 9.038 -0.239 -7.769 1.00 92.69 71 LEU A O 1
ATOM 537 N N . ARG A 1 72 ? 8.800 1.926 -8.271 1.00 92.56 72 ARG A N 1
ATOM 538 C CA . ARG A 1 72 ? 9.598 1.875 -9.514 1.00 92.56 72 ARG A CA 1
ATOM 539 C C . ARG A 1 72 ? 11.058 1.512 -9.268 1.00 92.56 72 ARG A C 1
ATOM 541 O O . ARG A 1 72 ? 11.674 0.861 -10.111 1.00 92.56 72 ARG A O 1
ATOM 548 N N . VAL A 1 73 ? 11.642 1.951 -8.151 1.00 88.94 73 VAL A N 1
ATOM 549 C CA . VAL A 1 73 ? 13.008 1.552 -7.777 1.00 88.94 73 VAL A CA 1
ATOM 550 C C . VAL A 1 73 ? 13.056 0.051 -7.497 1.00 88.94 73 VAL A C 1
ATOM 552 O O . VAL A 1 73 ? 13.957 -0.614 -8.009 1.00 88.94 73 VAL A O 1
ATOM 555 N N . LEU A 1 74 ? 12.067 -0.490 -6.776 1.00 87.94 74 LEU A N 1
ATOM 556 C CA . LEU A 1 74 ? 11.954 -1.931 -6.532 1.00 87.94 74 LEU A CA 1
ATOM 557 C C . LEU A 1 74 ? 11.776 -2.714 -7.839 1.00 87.94 74 LEU A C 1
ATOM 559 O O . LEU A 1 74 ? 12.497 -3.683 -8.065 1.00 87.94 74 LEU A O 1
ATOM 563 N N . GLU A 1 75 ? 10.909 -2.251 -8.741 1.00 90.75 75 GLU A N 1
ATOM 564 C CA . GLU A 1 75 ? 10.693 -2.890 -10.046 1.00 90.75 75 GLU A CA 1
ATOM 565 C C . GLU A 1 75 ? 11.980 -2.936 -10.884 1.00 90.75 75 GLU A C 1
ATOM 567 O O . GLU A 1 75 ? 12.349 -3.966 -11.442 1.00 90.75 75 GLU A O 1
ATOM 572 N N . ARG A 1 76 ? 12.756 -1.845 -10.897 1.00 88.44 76 ARG A N 1
ATOM 573 C CA . ARG A 1 76 ? 14.063 -1.810 -11.576 1.00 88.44 76 ARG A CA 1
ATOM 574 C C . ARG A 1 76 ? 15.109 -2.697 -10.900 1.00 88.44 76 ARG A C 1
ATOM 576 O O . ARG A 1 76 ? 16.062 -3.116 -11.563 1.00 88.44 76 ARG A O 1
ATOM 583 N N . ALA A 1 77 ? 14.985 -2.942 -9.599 1.00 84.38 77 ALA A N 1
ATOM 584 C CA . ALA A 1 77 ? 15.899 -3.797 -8.852 1.00 84.38 77 ALA A CA 1
ATOM 585 C C . ALA A 1 77 ? 15.604 -5.288 -9.070 1.00 84.38 77 ALA A C 1
ATOM 587 O O . ALA A 1 77 ? 16.552 -6.068 -9.139 1.00 84.38 77 ALA A O 1
ATOM 588 N N . ARG A 1 78 ? 14.329 -5.673 -9.258 1.00 84.81 78 ARG A N 1
ATOM 589 C CA . ARG A 1 78 ? 13.877 -7.065 -9.463 1.00 84.81 78 ARG A CA 1
ATOM 590 C C . ARG A 1 78 ? 14.763 -7.886 -10.416 1.00 84.81 78 ARG A C 1
ATOM 592 O O . ARG A 1 78 ? 15.250 -8.921 -9.977 1.00 84.81 78 ARG A O 1
ATOM 599 N N . PRO A 1 79 ? 15.053 -7.461 -11.664 1.00 85.19 79 PRO A N 1
ATOM 600 C CA . PRO A 1 79 ? 15.847 -8.275 -12.594 1.00 85.19 79 PRO A CA 1
ATOM 601 C C . PRO A 1 79 ? 17.343 -8.353 -12.251 1.00 85.19 79 PRO A C 1
ATOM 603 O O . PRO A 1 79 ? 18.058 -9.174 -12.818 1.00 85.19 79 PRO A O 1
ATOM 606 N N . ARG A 1 80 ? 17.843 -7.480 -11.367 1.00 83.00 80 ARG A N 1
ATOM 607 C CA . ARG A 1 80 ? 19.257 -7.430 -10.949 1.00 83.00 80 ARG A CA 1
ATOM 608 C C . ARG A 1 80 ? 19.491 -8.110 -9.602 1.00 83.00 80 ARG A C 1
ATOM 610 O O . ARG A 1 80 ? 20.638 -8.357 -9.232 1.00 83.00 80 ARG A O 1
ATOM 617 N N . ALA A 1 81 ? 18.425 -8.356 -8.849 1.00 76.44 81 ALA A N 1
ATOM 618 C CA . ALA A 1 81 ? 18.498 -8.987 -7.550 1.00 76.44 81 ALA A CA 1
ATOM 619 C C . ALA A 1 81 ? 18.774 -10.485 -7.704 1.00 76.44 81 ALA A C 1
ATOM 621 O O . ALA A 1 81 ? 18.217 -11.166 -8.558 1.00 76.44 81 ALA A O 1
ATOM 622 N N . HIS A 1 82 ? 19.623 -11.010 -6.827 1.00 77.25 82 HIS A N 1
ATOM 623 C CA . HIS A 1 82 ? 19.904 -12.442 -6.722 1.00 77.25 82 HIS A CA 1
ATOM 624 C C . HIS A 1 82 ? 18.867 -13.180 -5.847 1.00 77.25 82 HIS A C 1
ATOM 626 O O . HIS A 1 82 ? 19.062 -14.339 -5.491 1.00 77.25 82 HIS A O 1
ATOM 632 N N . LEU A 1 83 ? 17.789 -12.485 -5.470 1.00 80.88 83 LEU A N 1
ATOM 633 C CA . LEU A 1 83 ? 16.708 -12.908 -4.583 1.00 80.88 83 LEU A CA 1
ATOM 634 C C . LEU A 1 83 ? 15.380 -12.489 -5.218 1.00 80.88 83 LEU A C 1
ATOM 636 O O . LEU A 1 83 ? 15.322 -11.494 -5.944 1.00 80.88 83 LEU A O 1
ATOM 640 N N . THR A 1 84 ? 14.303 -13.191 -4.885 1.00 84.19 84 THR A N 1
ATOM 641 C CA . THR A 1 84 ? 12.951 -12.761 -5.252 1.00 84.19 84 THR A CA 1
ATOM 642 C C . THR A 1 84 ? 12.561 -11.557 -4.404 1.00 84.19 84 THR A C 1
ATOM 644 O O . THR A 1 84 ? 12.579 -11.634 -3.180 1.00 84.19 84 THR A O 1
ATOM 647 N N . ILE A 1 85 ? 12.186 -10.449 -5.036 1.00 85.81 85 ILE A N 1
ATOM 648 C CA . ILE A 1 85 ? 11.620 -9.292 -4.332 1.00 85.81 85 ILE A CA 1
ATOM 649 C C . ILE A 1 85 ? 10.097 -9.440 -4.327 1.00 85.81 85 ILE A C 1
ATOM 651 O O . ILE A 1 85 ? 9.507 -9.671 -5.379 1.00 85.81 85 ILE A O 1
ATOM 655 N N . SER A 1 86 ? 9.458 -9.301 -3.172 1.00 88.94 86 SER A N 1
ATOM 656 C CA . SER A 1 86 ? 8.014 -9.083 -3.040 1.00 88.94 86 SER A CA 1
ATOM 657 C C . SER A 1 86 ? 7.797 -7.614 -2.696 1.00 88.94 86 SER A C 1
ATOM 659 O O . SER A 1 86 ? 8.415 -7.122 -1.754 1.00 88.94 86 SER A O 1
ATOM 661 N N . SER A 1 87 ? 6.989 -6.888 -3.465 1.00 92.94 87 SER A N 1
ATOM 662 C CA . SER A 1 87 ? 6.812 -5.441 -3.278 1.00 92.94 87 SER A CA 1
ATOM 663 C C . SER A 1 87 ? 5.481 -5.131 -2.617 1.00 92.94 87 SER A C 1
ATOM 665 O O . SER A 1 87 ? 4.435 -5.566 -3.095 1.00 92.94 87 SER A O 1
ATOM 667 N N . THR A 1 88 ? 5.531 -4.309 -1.578 1.00 94.00 88 THR A N 1
ATOM 668 C CA . THR A 1 88 ? 4.377 -3.977 -0.744 1.00 94.00 88 THR A CA 1
ATOM 669 C C . THR A 1 88 ? 4.165 -2.469 -0.735 1.00 94.00 88 THR A C 1
ATOM 671 O O . THR A 1 88 ? 5.062 -1.707 -0.371 1.00 94.00 88 THR A O 1
ATOM 674 N N . PHE A 1 89 ? 2.981 -2.016 -1.129 1.00 96.44 89 PHE A N 1
ATOM 675 C CA . PHE A 1 89 ? 2.601 -0.612 -1.027 1.00 96.44 89 PHE A CA 1
ATOM 676 C C . PHE A 1 89 ? 2.212 -0.272 0.419 1.00 96.44 89 PHE A C 1
ATOM 678 O O . PHE A 1 89 ? 1.281 -0.857 0.956 1.00 96.44 89 PHE A O 1
ATOM 685 N N . CYS A 1 90 ? 2.892 0.687 1.045 1.00 94.44 90 CYS A N 1
ATOM 686 C CA . CYS A 1 90 ? 2.646 1.102 2.430 1.00 94.44 90 CYS A CA 1
ATOM 687 C C . CYS A 1 90 ? 2.409 2.619 2.540 1.00 94.44 90 CYS A C 1
ATOM 689 O O . CYS A 1 90 ? 2.978 3.300 3.386 1.00 94.44 90 CYS A O 1
ATOM 691 N N . GLY A 1 91 ? 1.556 3.190 1.682 1.00 90.94 91 GLY A N 1
ATOM 692 C CA . GLY A 1 91 ? 1.252 4.631 1.722 1.00 90.94 91 GLY A CA 1
ATOM 693 C C . GLY A 1 91 ? 0.618 5.112 3.037 1.00 90.94 91 GLY A C 1
ATOM 694 O O . GLY A 1 91 ? 0.649 6.302 3.340 1.00 90.94 91 GLY A O 1
ATOM 695 N N . ALA A 1 92 ? 0.090 4.186 3.843 1.00 94.00 92 ALA A N 1
ATOM 696 C CA . ALA A 1 92 ? -0.472 4.427 5.170 1.00 94.00 92 ALA A CA 1
ATOM 697 C C . ALA A 1 92 ? 0.495 4.017 6.301 1.00 94.00 92 ALA A C 1
ATOM 699 O O . ALA A 1 92 ? 0.092 3.411 7.293 1.00 94.00 92 ALA A O 1
ATOM 700 N N . HIS A 1 93 ? 1.780 4.334 6.145 1.00 91.62 93 HIS A N 1
ATOM 701 C CA . HIS A 1 93 ? 2.799 4.091 7.170 1.00 91.62 93 HIS A CA 1
ATOM 702 C C . HIS A 1 93 ? 2.785 5.154 8.278 1.00 91.62 93 HIS A C 1
ATOM 704 O O . HIS A 1 93 ? 3.022 4.856 9.444 1.00 91.62 93 HIS A O 1
ATOM 710 N N . SER A 1 94 ? 2.493 6.409 7.928 1.00 92.12 94 SER A N 1
ATOM 711 C CA . SER A 1 94 ? 2.293 7.489 8.895 1.00 92.12 94 SER A CA 1
ATOM 712 C C . SER A 1 94 ? 1.399 8.591 8.329 1.00 92.12 94 SER A C 1
ATOM 714 O O . SER A 1 94 ? 1.076 8.595 7.141 1.00 92.12 94 SER A O 1
ATOM 716 N N . VAL A 1 95 ? 0.974 9.524 9.182 1.00 91.19 95 VAL A N 1
ATOM 717 C CA . VAL A 1 95 ? 0.176 10.681 8.762 1.00 91.19 95 VAL A CA 1
ATOM 718 C C . VAL A 1 95 ? 1.117 11.794 8.276 1.00 91.19 95 VAL A C 1
ATOM 720 O O . VAL A 1 95 ? 1.967 12.240 9.054 1.00 91.19 95 VAL A O 1
ATOM 723 N N . PRO A 1 96 ? 0.987 12.276 7.023 1.00 89.69 96 PRO A N 1
ATOM 724 C CA . PRO A 1 96 ? 1.783 13.388 6.514 1.00 89.69 96 PRO A CA 1
ATOM 725 C C . PRO A 1 96 ? 1.677 14.639 7.388 1.00 89.69 96 PRO A C 1
ATOM 727 O O . PRO A 1 96 ? 0.626 14.954 7.954 1.00 89.69 96 PRO A O 1
ATOM 730 N N . ARG A 1 97 ? 2.762 15.416 7.450 1.00 87.94 97 ARG A N 1
ATOM 731 C CA . ARG A 1 97 ? 2.780 16.670 8.209 1.00 87.94 97 ARG A CA 1
ATOM 732 C C . ARG A 1 97 ? 1.719 17.634 7.669 1.00 87.94 97 ARG A C 1
ATOM 734 O O . ARG A 1 97 ? 1.717 17.949 6.485 1.00 87.94 97 ARG A O 1
ATOM 741 N N . GLY A 1 98 ? 0.872 18.149 8.558 1.00 90.00 98 GLY A N 1
ATOM 742 C CA . GLY A 1 98 ? -0.191 19.093 8.198 1.00 90.00 98 GLY A CA 1
ATOM 743 C C . GLY A 1 98 ? -1.490 18.439 7.719 1.00 90.00 98 GLY A C 1
ATOM 744 O O . GLY A 1 98 ? -2.406 19.166 7.352 1.00 90.00 98 GLY A O 1
ATOM 745 N N . MET A 1 99 ? -1.585 17.107 7.752 1.00 92.50 99 MET A N 1
ATOM 746 C CA . MET A 1 99 ? -2.824 16.368 7.521 1.00 92.50 99 MET A CA 1
ATOM 747 C C . MET A 1 99 ? -3.324 15.721 8.811 1.00 92.50 99 MET A C 1
ATOM 749 O O . MET A 1 99 ? -2.557 15.375 9.709 1.00 92.50 99 MET A O 1
ATOM 753 N N . THR A 1 100 ? -4.632 15.519 8.881 1.00 95.31 100 THR A N 1
ATOM 754 C CA . THR A 1 100 ? -5.271 14.617 9.839 1.00 95.31 100 THR A CA 1
ATOM 755 C C . THR A 1 100 ? -5.213 13.169 9.343 1.00 95.31 100 THR A C 1
ATOM 757 O O . THR A 1 100 ? -5.092 12.910 8.143 1.00 95.31 100 THR A O 1
ATOM 760 N N . ALA A 1 101 ? -5.367 12.201 10.251 1.00 94.06 101 ALA A N 1
ATOM 761 C CA . ALA A 1 101 ? -5.443 10.783 9.884 1.00 94.06 101 ALA A CA 1
ATOM 762 C C . ALA A 1 101 ? -6.591 10.490 8.895 1.00 94.06 101 ALA A C 1
ATOM 764 O O . ALA A 1 101 ? -6.443 9.660 8.000 1.00 94.06 101 ALA A O 1
ATOM 765 N N . ASP A 1 102 ? -7.712 11.214 8.988 1.00 95.81 102 ASP A N 1
ATOM 766 C CA . ASP A 1 102 ? -8.831 11.086 8.046 1.00 95.81 102 ASP A CA 1
ATOM 767 C C . ASP A 1 102 ? -8.517 11.667 6.663 1.00 95.81 102 ASP A C 1
ATOM 769 O O . ASP A 1 102 ? -8.920 11.103 5.643 1.00 95.81 102 ASP A O 1
ATOM 773 N N . GLU A 1 103 ? -7.790 12.782 6.590 1.00 96.19 103 GLU A N 1
ATOM 774 C CA . GLU A 1 103 ? -7.300 13.327 5.319 1.00 96.19 103 GLU A CA 1
ATOM 775 C C . GLU A 1 103 ? -6.302 12.384 4.658 1.00 96.19 103 GLU A C 1
ATOM 777 O O . GLU A 1 103 ? -6.469 12.071 3.479 1.00 96.19 103 GLU A O 1
ATOM 782 N N . ALA A 1 104 ? -5.350 11.857 5.429 1.00 95.62 104 ALA A N 1
ATOM 783 C CA . ALA A 1 104 ? -4.401 10.858 4.955 1.00 95.62 104 ALA A CA 1
ATOM 784 C C . ALA A 1 104 ? -5.126 9.597 4.459 1.00 95.62 104 ALA A C 1
ATOM 786 O O . ALA A 1 104 ? -4.893 9.149 3.340 1.00 95.62 104 ALA A O 1
ATOM 787 N N . THR A 1 105 ? -6.094 9.089 5.228 1.00 97.38 105 THR A N 1
ATOM 788 C CA . THR A 1 105 ? -6.937 7.943 4.845 1.00 97.38 105 THR A CA 1
ATOM 789 C C . THR A 1 105 ? -7.660 8.199 3.523 1.00 97.38 105 THR A C 1
ATOM 791 O O . THR A 1 105 ? -7.665 7.347 2.632 1.00 97.38 105 THR A O 1
ATOM 794 N N . ARG A 1 106 ? -8.264 9.385 3.358 1.00 97.31 106 ARG A N 1
ATOM 795 C CA . ARG A 1 106 ? -8.933 9.762 2.104 1.00 97.31 106 ARG A CA 1
ATOM 796 C C . ARG A 1 106 ? -7.951 9.832 0.941 1.00 97.31 106 ARG A C 1
ATOM 798 O O . ARG A 1 106 ? -8.303 9.337 -0.125 1.00 97.31 106 ARG A O 1
ATOM 805 N N . SER A 1 107 ? -6.763 10.398 1.140 1.00 96.88 107 SER A N 1
ATOM 806 C CA . SER A 1 107 ? -5.756 10.495 0.082 1.00 96.88 107 SER A CA 1
ATOM 807 C C . SER A 1 107 ? -5.227 9.123 -0.337 1.00 96.88 107 SER A C 1
ATOM 809 O O . SER A 1 107 ? -5.147 8.823 -1.527 1.00 96.88 107 SER A O 1
ATOM 811 N N . VAL A 1 108 ? -4.965 8.226 0.618 1.00 97.56 108 VAL A N 1
ATOM 812 C CA . VAL A 1 108 ? -4.553 6.850 0.309 1.00 97.56 108 VAL A CA 1
ATOM 813 C C . VAL A 1 108 ? -5.621 6.137 -0.527 1.00 97.56 108 VAL A C 1
ATOM 815 O O . VAL A 1 108 ? -5.303 5.552 -1.560 1.00 97.56 108 VAL A O 1
ATOM 818 N N . ILE A 1 109 ? -6.894 6.229 -0.128 1.00 98.12 109 ILE A N 1
ATOM 819 C CA . ILE A 1 109 ? -8.002 5.539 -0.807 1.00 98.12 109 ILE A CA 1
ATOM 820 C C . ILE A 1 109 ? -8.317 6.138 -2.183 1.00 98.12 109 ILE A C 1
ATOM 822 O O . ILE A 1 109 ? -8.635 5.390 -3.106 1.00 98.12 109 ILE A O 1
ATOM 826 N N . LYS A 1 110 ? -8.298 7.468 -2.317 1.00 97.81 110 LYS A N 1
ATOM 827 C CA . LYS A 1 110 ? -8.762 8.156 -3.533 1.00 97.81 110 LYS A CA 1
ATOM 828 C C . LYS A 1 110 ? -7.657 8.455 -4.536 1.00 97.81 110 LYS A C 1
ATOM 830 O O . LYS A 1 110 ? -7.952 8.508 -5.725 1.00 97.81 110 LYS A O 1
ATOM 835 N N . ASP A 1 111 ? -6.422 8.614 -4.071 1.00 97.31 111 ASP A N 1
ATOM 836 C CA . ASP A 1 111 ? -5.319 9.077 -4.910 1.00 97.31 111 ASP A CA 1
ATOM 837 C C . ASP A 1 111 ? -4.256 7.985 -5.058 1.00 97.31 111 ASP A C 1
ATOM 839 O O . ASP A 1 111 ? -3.920 7.584 -6.172 1.00 97.31 111 ASP A O 1
ATOM 843 N N . GLN A 1 112 ? -3.744 7.460 -3.941 1.00 97.75 112 GLN A N 1
ATOM 844 C CA . GLN A 1 112 ? -2.568 6.583 -3.969 1.00 97.75 112 GLN A CA 1
ATOM 845 C C . GLN A 1 112 ? -2.894 5.170 -4.461 1.00 97.75 112 GLN A C 1
ATOM 847 O O . GLN A 1 112 ? -2.251 4.690 -5.393 1.00 97.75 112 GLN A O 1
ATOM 852 N N . ILE A 1 113 ? -3.908 4.513 -3.884 1.00 98.00 113 ILE A N 1
ATOM 853 C CA . ILE A 1 113 ? -4.310 3.154 -4.282 1.00 98.00 113 ILE A CA 1
ATOM 854 C C . ILE A 1 113 ? -4.695 3.100 -5.769 1.00 98.00 113 ILE A C 1
ATOM 856 O O . ILE A 1 113 ? -4.159 2.239 -6.469 1.00 98.00 113 ILE A O 1
ATOM 860 N N . PRO A 1 114 ? -5.536 4.010 -6.307 1.00 98.00 114 PRO A N 1
ATOM 861 C CA . PRO A 1 114 ? -5.865 3.997 -7.731 1.00 98.00 114 PRO A CA 1
ATOM 862 C C . PRO A 1 114 ? -4.651 4.221 -8.636 1.00 98.00 114 PRO A C 1
ATOM 864 O O . PRO A 1 114 ? -4.548 3.583 -9.683 1.00 98.00 114 PRO A O 1
ATOM 867 N N . ALA A 1 115 ? -3.708 5.081 -8.236 1.00 97.75 115 ALA A N 1
ATOM 868 C CA . ALA A 1 115 ? -2.487 5.314 -9.003 1.00 97.75 115 ALA A CA 1
ATOM 869 C C . ALA A 1 115 ? -1.579 4.071 -9.036 1.00 97.75 115 ALA A C 1
ATOM 871 O O . ALA A 1 115 ? -1.077 3.703 -10.100 1.00 97.75 115 ALA A O 1
ATOM 872 N N . VAL A 1 116 ? -1.419 3.381 -7.900 1.00 97.50 116 VAL A N 1
ATOM 873 C CA . VAL A 1 116 ? -0.698 2.099 -7.827 1.00 97.50 116 VAL A CA 1
ATOM 874 C C . VAL A 1 116 ? -1.406 1.040 -8.671 1.00 97.50 116 VAL A C 1
ATOM 876 O O . VAL A 1 116 ? -0.768 0.380 -9.487 1.00 97.50 116 VAL A O 1
ATOM 879 N N . ALA A 1 117 ? -2.726 0.916 -8.544 1.00 97.12 117 ALA A N 1
ATOM 880 C CA . ALA A 1 117 ? -3.514 -0.044 -9.306 1.00 97.12 117 ALA A CA 1
ATOM 881 C C . ALA A 1 117 ? -3.428 0.202 -10.821 1.00 97.12 117 ALA A C 1
ATOM 883 O O . ALA A 1 117 ? -3.330 -0.749 -11.593 1.00 97.12 117 ALA A O 1
ATOM 884 N N . ALA A 1 118 ? -3.422 1.462 -11.266 1.00 97.50 118 ALA A N 1
ATOM 885 C CA . ALA A 1 118 ? -3.237 1.813 -12.673 1.00 97.50 118 ALA A CA 1
ATOM 886 C C . ALA A 1 118 ? -1.844 1.411 -13.194 1.00 97.50 118 ALA A C 1
ATOM 888 O O . ALA A 1 118 ? -1.725 0.846 -14.285 1.00 97.50 118 ALA A O 1
ATOM 889 N N . ALA A 1 119 ? -0.795 1.637 -12.400 1.00 96.88 119 ALA A N 1
ATOM 890 C CA . ALA A 1 119 ? 0.561 1.209 -12.736 1.00 96.88 119 ALA A CA 1
ATOM 891 C C . ALA A 1 119 ? 0.689 -0.328 -12.785 1.00 96.88 119 ALA A C 1
ATOM 893 O O . ALA A 1 119 ? 1.352 -0.866 -13.668 1.00 96.88 119 ALA A O 1
ATOM 894 N N . VAL A 1 120 ? -0.008 -1.052 -11.904 1.00 96.94 120 VAL A N 1
ATOM 895 C CA . VAL A 1 120 ? -0.061 -2.524 -11.945 1.00 96.94 120 VAL A CA 1
ATOM 896 C C . VAL A 1 120 ? -0.824 -3.025 -13.174 1.00 96.94 120 VAL A C 1
ATOM 898 O O . VAL A 1 120 ? -0.330 -3.882 -13.903 1.00 96.94 120 VAL A O 1
ATOM 901 N N . LYS A 1 121 ? -2.003 -2.461 -13.466 1.00 96.31 121 LYS A N 1
ATOM 902 C CA . LYS A 1 121 ? -2.843 -2.859 -14.613 1.00 96.31 121 LYS A CA 1
ATOM 903 C C . LYS A 1 121 ? -2.178 -2.594 -15.965 1.00 96.31 121 LYS A C 1
ATOM 905 O O . LYS A 1 121 ? -2.399 -3.351 -16.904 1.00 96.31 121 LYS A O 1
ATOM 910 N N . SER A 1 122 ? -1.371 -1.539 -16.070 1.00 96.94 122 SER A N 1
ATOM 911 C CA . SER A 1 122 ? -0.593 -1.238 -17.281 1.00 96.94 122 SER A CA 1
ATOM 912 C C . SER A 1 122 ? 0.653 -2.116 -17.448 1.00 96.94 122 SER A C 1
ATOM 914 O O . SER A 1 122 ? 1.274 -2.085 -18.508 1.00 96.94 122 SER A O 1
ATOM 916 N N . GLY A 1 123 ? 1.019 -2.900 -16.427 1.00 95.19 123 GLY A N 1
ATOM 917 C CA . GLY A 1 123 ? 2.249 -3.691 -16.404 1.00 95.19 123 GLY A CA 1
ATOM 918 C C . GLY A 1 123 ? 3.508 -2.872 -16.106 1.00 95.19 123 GLY A C 1
ATOM 919 O O . GLY A 1 123 ? 4.610 -3.393 -16.246 1.00 95.19 123 GLY A O 1
ATOM 920 N N . GLU A 1 124 ? 3.367 -1.605 -15.699 1.00 95.31 124 GLU A N 1
ATOM 921 C CA . GLU A 1 124 ? 4.493 -0.754 -15.303 1.00 95.31 124 GLU A CA 1
ATOM 922 C C . GLU A 1 124 ? 5.151 -1.250 -14.009 1.00 95.31 124 GLU A C 1
ATOM 924 O O . GLU A 1 124 ? 6.372 -1.178 -13.870 1.00 95.31 124 GLU A O 1
ATOM 929 N N . LEU A 1 125 ? 4.344 -1.728 -13.057 1.00 95.50 125 LEU A N 1
ATOM 930 C CA . LEU A 1 125 ? 4.786 -2.148 -11.729 1.00 95.50 125 LEU A CA 1
ATOM 931 C C . LEU A 1 125 ? 4.219 -3.513 -11.352 1.00 95.50 125 LEU A C 1
ATOM 933 O O . LEU A 1 125 ? 3.053 -3.799 -11.613 1.00 95.50 125 LEU A O 1
ATOM 937 N N . LYS A 1 126 ? 5.003 -4.311 -10.624 1.00 94.88 126 LYS A N 1
ATOM 938 C CA . LYS A 1 126 ? 4.495 -5.463 -9.881 1.00 94.88 126 LYS A CA 1
ATOM 939 C C . LYS A 1 126 ? 4.469 -5.160 -8.384 1.00 94.88 126 LYS A C 1
ATOM 941 O O . LYS A 1 126 ? 5.513 -5.106 -7.728 1.00 94.88 126 LYS A O 1
ATOM 946 N N . VAL A 1 127 ? 3.260 -5.002 -7.849 1.00 95.75 127 VAL A N 1
ATOM 947 C CA . VAL A 1 127 ? 2.990 -4.807 -6.418 1.00 95.75 127 VAL A CA 1
ATOM 948 C C . VAL A 1 127 ? 2.124 -5.961 -5.938 1.00 95.75 127 VAL A C 1
ATOM 950 O O . VAL A 1 127 ? 1.066 -6.218 -6.505 1.00 95.75 127 VAL A O 1
ATOM 953 N N . ASP A 1 128 ? 2.607 -6.671 -4.928 1.00 93.94 128 ASP A N 1
ATOM 954 C CA . ASP A 1 128 ? 2.023 -7.920 -4.453 1.00 93.94 128 ASP A CA 1
ATOM 955 C C . ASP A 1 128 ? 0.992 -7.650 -3.340 1.00 93.94 128 ASP A C 1
ATOM 957 O O . ASP A 1 128 ? -0.072 -8.273 -3.295 1.00 93.94 128 ASP A O 1
ATOM 961 N N . SER A 1 129 ? 1.274 -6.679 -2.468 1.00 95.31 129 SER A N 1
ATOM 962 C CA . SER A 1 129 ? 0.461 -6.403 -1.282 1.00 95.31 129 SER A CA 1
ATOM 963 C C . SER A 1 129 ? 0.340 -4.916 -0.936 1.00 95.31 129 SER A C 1
ATOM 965 O O . SER A 1 129 ? 1.065 -4.064 -1.451 1.00 95.31 129 SER A O 1
ATOM 967 N N . ILE A 1 130 ? -0.605 -4.612 -0.049 1.00 96.12 130 ILE A N 1
ATOM 968 C CA . ILE A 1 130 ? -0.775 -3.343 0.655 1.00 96.12 130 ILE A CA 1
ATOM 969 C C . ILE A 1 130 ? -0.550 -3.559 2.154 1.00 96.12 130 ILE A C 1
ATOM 971 O O . ILE A 1 130 ? -0.963 -4.584 2.693 1.00 96.12 130 ILE A O 1
ATOM 975 N N . ASP A 1 131 ? 0.074 -2.591 2.816 1.00 94.56 131 ASP A N 1
ATOM 976 C CA . ASP A 1 131 ? 0.335 -2.578 4.254 1.00 94.56 131 ASP A CA 1
ATOM 977 C C . ASP A 1 131 ? -0.116 -1.250 4.879 1.00 94.56 131 ASP A C 1
ATOM 979 O O . ASP A 1 131 ? -0.125 -0.204 4.222 1.00 94.56 131 ASP A O 1
ATOM 983 N N . VAL A 1 132 ? -0.535 -1.304 6.140 1.00 94.25 132 VAL A N 1
ATOM 984 C CA . VAL A 1 132 ? -1.044 -0.161 6.903 1.00 94.25 132 VAL A CA 1
ATOM 985 C C . VAL A 1 132 ? -0.521 -0.239 8.329 1.00 94.25 132 VAL A C 1
ATOM 987 O O . VAL A 1 132 ? -0.592 -1.291 8.964 1.00 94.25 132 VAL A O 1
ATOM 990 N N . PHE A 1 133 ? -0.052 0.890 8.856 1.00 92.88 133 PHE A N 1
ATOM 991 C CA . PHE A 1 133 ? 0.378 0.999 10.244 1.00 92.88 133 PHE A CA 1
ATOM 992 C C . PHE A 1 133 ? -0.807 1.357 11.157 1.00 92.88 133 PHE A C 1
ATOM 994 O O . PHE A 1 133 ? -1.144 2.527 11.356 1.00 92.88 133 PHE A O 1
ATOM 1001 N N . CYS A 1 134 ? -1.472 0.329 11.684 1.00 91.44 134 CYS A N 1
ATOM 1002 C CA . CYS A 1 134 ? -2.617 0.441 12.584 1.00 91.44 134 CYS A CA 1
ATOM 1003 C C . CYS A 1 134 ? -2.145 0.648 14.027 1.00 91.44 134 CYS A C 1
ATOM 1005 O O . CYS A 1 134 ? -1.990 -0.304 14.795 1.00 91.44 134 CYS A O 1
ATOM 1007 N N . GLU A 1 135 ? -1.951 1.908 14.403 1.00 88.88 135 GLU A N 1
ATOM 1008 C CA . GLU A 1 135 ? -1.455 2.306 15.717 1.00 88.88 135 GLU A CA 1
ATOM 1009 C C . GLU A 1 135 ? -2.167 3.569 16.221 1.00 88.88 135 GLU A C 1
ATOM 1011 O O . GLU A 1 135 ? -2.577 4.450 15.453 1.00 88.88 135 GLU A O 1
ATOM 1016 N N . LYS A 1 136 ? -2.305 3.686 17.543 1.00 83.56 136 LYS A N 1
ATOM 1017 C CA . LYS A 1 136 ? -2.885 4.858 18.190 1.00 83.56 136 LYS A CA 1
ATOM 1018 C C . LYS A 1 136 ? -2.062 6.101 17.849 1.00 83.56 136 LYS A C 1
ATOM 1020 O O . LYS A 1 136 ? -0.873 6.179 18.133 1.00 83.56 136 LYS A O 1
ATOM 1025 N N . GLY A 1 137 ? -2.731 7.109 17.293 1.00 83.25 137 GLY A N 1
ATOM 1026 C CA . GLY A 1 137 ? -2.087 8.347 16.845 1.00 83.25 137 GLY A CA 1
ATOM 1027 C C . GLY A 1 137 ? -1.557 8.294 15.410 1.00 83.25 137 GLY A C 1
ATOM 1028 O O . GLY A 1 137 ? -1.066 9.313 14.932 1.00 83.25 137 GLY A O 1
ATOM 1029 N N . VAL A 1 138 ? -1.702 7.158 14.718 1.00 90.19 138 VAL A N 1
ATOM 1030 C CA . VAL A 1 138 ? -1.371 7.017 13.296 1.00 90.19 138 VAL A CA 1
ATOM 1031 C C . VAL A 1 138 ? -2.631 6.709 12.484 1.00 90.19 138 VAL A C 1
ATOM 1033 O O . VAL A 1 138 ? -3.273 7.641 12.002 1.00 90.19 138 VAL A O 1
ATOM 1036 N N . PHE A 1 139 ? -3.035 5.440 12.397 1.00 92.00 139 PHE A N 1
ATOM 1037 C CA . PHE A 1 139 ? -4.303 5.024 11.798 1.00 92.00 139 PHE A CA 1
ATOM 1038 C C . PHE A 1 139 ? -5.089 4.157 12.777 1.00 92.00 139 PHE A C 1
ATOM 1040 O O . PHE A 1 139 ? -4.573 3.202 13.354 1.00 92.00 139 PHE A O 1
ATOM 1047 N N . SER A 1 140 ? -6.366 4.486 12.957 1.00 93.62 140 SER A N 1
ATOM 1048 C CA . SER A 1 140 ? -7.287 3.680 13.753 1.00 93.62 140 SER A CA 1
ATOM 1049 C C . SER A 1 140 ? -7.636 2.365 13.049 1.00 93.62 140 SER A C 1
ATOM 1051 O O . SER A 1 140 ? -7.397 2.189 11.851 1.00 93.62 140 SER A O 1
ATOM 1053 N N . VAL A 1 141 ? -8.271 1.448 13.782 1.00 92.69 141 VAL A N 1
ATOM 1054 C CA . VAL A 1 141 ? -8.784 0.184 13.228 1.00 92.69 141 VAL A CA 1
ATOM 1055 C C . VAL A 1 141 ? -9.781 0.439 12.091 1.00 92.69 141 VAL A C 1
ATOM 1057 O O . VAL A 1 141 ? -9.707 -0.212 11.053 1.00 92.69 141 VAL A O 1
ATOM 1060 N N . ASP A 1 142 ? -10.680 1.419 12.236 1.00 93.50 142 ASP A N 1
ATOM 1061 C CA . ASP A 1 142 ? -11.660 1.752 11.190 1.00 93.50 142 ASP A CA 1
ATOM 1062 C C . ASP A 1 142 ? -10.989 2.319 9.929 1.00 93.50 142 ASP A C 1
ATOM 1064 O O . ASP A 1 142 ? -11.278 1.893 8.809 1.00 93.50 142 ASP A O 1
ATOM 1068 N N . GLN A 1 143 ? -10.036 3.236 10.108 1.00 95.44 143 GLN A N 1
ATOM 1069 C CA . GLN A 1 143 ? -9.269 3.811 9.001 1.00 95.44 143 GLN A CA 1
ATOM 1070 C C . GLN A 1 143 ? -8.468 2.730 8.271 1.00 95.44 143 GLN A C 1
ATOM 1072 O O . GLN A 1 143 ? -8.536 2.631 7.046 1.00 95.44 143 GLN A O 1
ATOM 1077 N N . THR A 1 144 ? -7.785 1.871 9.028 1.00 95.31 144 THR A N 1
ATOM 1078 C CA . THR A 1 144 ? -7.028 0.735 8.498 1.00 95.31 144 THR A CA 1
ATOM 1079 C C . THR A 1 144 ? -7.923 -0.189 7.690 1.00 95.31 144 THR A C 1
ATOM 1081 O O . THR A 1 144 ? -7.621 -0.485 6.534 1.00 95.31 144 THR A O 1
ATOM 1084 N N . LYS A 1 145 ? -9.071 -0.580 8.251 1.00 95.38 145 LYS A N 1
ATOM 1085 C CA . LYS A 1 145 ? -10.047 -1.429 7.572 1.00 95.38 145 LYS A CA 1
ATOM 1086 C C . LYS A 1 145 ? -10.448 -0.851 6.214 1.00 95.38 145 LYS A C 1
ATOM 1088 O O . LYS A 1 145 ? -10.382 -1.553 5.209 1.00 95.38 145 LYS A O 1
ATOM 1093 N N . ARG A 1 146 ? -10.797 0.438 6.162 1.00 97.00 146 ARG A N 1
ATOM 1094 C CA . ARG A 1 146 ? -11.211 1.121 4.923 1.00 97.00 146 ARG A CA 1
ATOM 1095 C C . ARG A 1 146 ? -10.101 1.157 3.868 1.00 97.00 146 ARG A C 1
ATOM 1097 O O . ARG A 1 146 ? -10.386 1.001 2.680 1.00 97.00 146 ARG A O 1
ATOM 1104 N N . ILE A 1 147 ? -8.850 1.358 4.287 1.00 97.12 147 ILE A N 1
ATOM 1105 C CA . ILE A 1 147 ? -7.682 1.363 3.392 1.00 97.12 147 ILE A CA 1
ATOM 1106 C C . ILE A 1 147 ? -7.435 -0.041 2.829 1.00 97.12 147 ILE A C 1
ATOM 1108 O O . ILE A 1 147 ? -7.310 -0.201 1.614 1.00 97.12 147 ILE A O 1
ATOM 1112 N N . LEU A 1 148 ? -7.431 -1.065 3.685 1.00 96.44 148 LEU A N 1
ATOM 1113 C CA . LEU A 1 148 ? -7.221 -2.453 3.271 1.00 96.44 148 LEU A CA 1
ATOM 1114 C C . LEU A 1 148 ? -8.340 -2.953 2.352 1.00 96.44 148 LEU A C 1
ATOM 1116 O O . LEU A 1 148 ? -8.063 -3.599 1.345 1.00 96.44 148 LEU A O 1
ATOM 1120 N N . GLU A 1 149 ? -9.600 -2.611 2.632 1.00 96.69 149 GLU A N 1
ATOM 1121 C CA . GLU A 1 149 ? -10.730 -2.921 1.748 1.00 96.69 149 GLU A CA 1
ATOM 1122 C C . GLU A 1 149 ? -10.595 -2.246 0.376 1.00 96.69 149 GLU A C 1
ATOM 1124 O O . GLU A 1 149 ? -10.954 -2.835 -0.645 1.00 96.69 149 GLU A O 1
ATOM 1129 N N . ALA A 1 150 ? -10.069 -1.019 0.318 1.00 97.44 150 ALA A N 1
ATOM 1130 C CA . ALA A 1 150 ? -9.779 -0.354 -0.948 1.00 97.44 150 ALA A CA 1
ATOM 1131 C C . ALA A 1 150 ? -8.663 -1.070 -1.725 1.00 97.44 150 ALA A C 1
ATOM 1133 O O . ALA A 1 150 ? -8.857 -1.371 -2.900 1.00 97.44 150 ALA A O 1
ATOM 1134 N N . GLY A 1 151 ? -7.547 -1.417 -1.076 1.00 96.06 151 GLY A N 1
ATOM 1135 C CA . GLY A 1 151 ? -6.449 -2.141 -1.727 1.00 96.06 151 GLY A CA 1
ATOM 1136 C C . GLY A 1 151 ? -6.863 -3.535 -2.207 1.00 96.06 151 GLY A C 1
ATOM 1137 O O . GLY A 1 151 ? -6.572 -3.918 -3.339 1.00 96.06 151 GLY A O 1
ATOM 1138 N N . LYS A 1 152 ? -7.640 -4.259 -1.394 1.00 95.19 152 LYS A N 1
ATOM 1139 C CA . LYS A 1 152 ? -8.190 -5.576 -1.740 1.00 95.19 152 LYS A CA 1
ATOM 1140 C C . LYS A 1 152 ? -9.094 -5.524 -2.972 1.00 95.19 152 LYS A C 1
ATOM 1142 O O . LYS A 1 152 ? -9.040 -6.429 -3.800 1.00 95.19 152 LYS A O 1
ATOM 1147 N N . ARG A 1 153 ? -9.911 -4.472 -3.120 1.00 96.56 153 ARG A N 1
ATOM 1148 C CA . ARG A 1 153 ? -10.759 -4.273 -4.314 1.00 96.56 153 ARG A CA 1
ATOM 1149 C C . ARG A 1 153 ? -9.948 -4.089 -5.596 1.00 96.56 153 ARG A C 1
ATOM 1151 O O . ARG A 1 153 ? -10.417 -4.490 -6.654 1.00 96.56 153 ARG A O 1
ATOM 1158 N N . GLU A 1 154 ? -8.738 -3.546 -5.496 1.00 96.25 154 GLU A N 1
ATOM 1159 C CA . GLU A 1 154 ? -7.806 -3.419 -6.622 1.00 96.25 154 GLU A CA 1
ATOM 1160 C C . GLU A 1 154 ? -6.938 -4.673 -6.843 1.00 96.25 154 GLU A C 1
ATOM 1162 O O . GLU A 1 154 ? -6.089 -4.684 -7.732 1.00 96.25 154 GLU A O 1
ATOM 1167 N N . GLY A 1 155 ? -7.165 -5.745 -6.075 1.00 94.31 155 GLY A N 1
ATOM 1168 C CA . GLY A 1 155 ? -6.480 -7.030 -6.230 1.00 94.31 155 GLY A CA 1
ATOM 1169 C C . GLY A 1 155 ? -5.178 -7.173 -5.439 1.00 94.31 155 GLY A C 1
ATOM 1170 O O . GLY A 1 155 ? -4.472 -8.158 -5.636 1.00 94.31 155 GLY A O 1
ATOM 1171 N N . LEU A 1 156 ? -4.858 -6.233 -4.543 1.00 94.75 156 LEU A N 1
ATOM 1172 C CA . LEU A 1 156 ? -3.678 -6.330 -3.679 1.00 94.75 156 LEU A CA 1
ATOM 1173 C C . LEU A 1 156 ? -3.931 -7.293 -2.513 1.00 94.75 156 LEU A C 1
ATOM 1175 O O . LEU A 1 156 ? -5.006 -7.282 -1.902 1.00 94.75 156 LEU A O 1
ATOM 1179 N N . LEU A 1 157 ? -2.921 -8.093 -2.159 1.00 94.25 157 LEU A N 1
ATOM 1180 C CA . LEU A 1 157 ? -2.936 -8.848 -0.906 1.00 94.25 157 LEU A CA 1
ATOM 1181 C C . LEU A 1 157 ? -2.867 -7.872 0.270 1.00 94.25 157 LEU A C 1
ATOM 1183 O O . LEU A 1 157 ? -2.119 -6.903 0.236 1.00 94.25 157 LEU A O 1
ATOM 1187 N N . ILE A 1 158 ? -3.646 -8.105 1.316 1.00 93.81 158 ILE A N 1
ATOM 1188 C CA . ILE A 1 158 ? -3.704 -7.200 2.467 1.00 93.81 158 ILE A CA 1
ATOM 1189 C C . ILE A 1 158 ? -2.763 -7.675 3.573 1.00 93.81 158 ILE A C 1
ATOM 1191 O O . ILE A 1 158 ? -2.755 -8.854 3.915 1.00 93.81 158 ILE A O 1
ATOM 1195 N N . ASN A 1 159 ? -2.003 -6.745 4.136 1.00 90.94 159 ASN A N 1
ATOM 1196 C CA . ASN A 1 159 ? -1.181 -6.903 5.327 1.00 90.94 159 ASN A CA 1
ATOM 1197 C C . ASN A 1 159 ? -1.351 -5.661 6.215 1.00 90.94 159 ASN A C 1
ATOM 1199 O O . ASN A 1 159 ? -1.833 -4.633 5.745 1.00 90.94 159 ASN A O 1
ATOM 1203 N N . PHE A 1 160 ? -1.011 -5.744 7.496 1.00 90.81 160 PHE A N 1
ATOM 1204 C CA . PHE A 1 160 ? -0.997 -4.578 8.375 1.00 90.81 160 PHE A CA 1
ATOM 1205 C C . PHE A 1 160 ? -0.069 -4.809 9.566 1.00 90.81 160 PHE A C 1
ATOM 1207 O O . PHE A 1 160 ? 0.029 -5.919 10.088 1.00 90.81 160 PHE A O 1
ATOM 1214 N N . HIS A 1 161 ? 0.568 -3.739 10.025 1.00 86.62 161 HIS A N 1
ATOM 1215 C CA . HIS A 1 161 ? 1.266 -3.708 11.304 1.00 86.62 161 HIS A CA 1
ATOM 1216 C C . HIS A 1 161 ? 0.293 -3.222 12.365 1.00 86.62 161 HIS A C 1
ATOM 1218 O O . HIS A 1 161 ? -0.378 -2.207 12.172 1.00 86.62 161 HIS A O 1
ATOM 1224 N N . ALA A 1 162 ? 0.202 -3.929 13.483 1.00 83.06 162 ALA A N 1
ATOM 1225 C CA . ALA A 1 162 ? -0.624 -3.485 14.588 1.00 83.06 162 ALA A CA 1
ATOM 1226 C C . ALA A 1 162 ? -0.103 -3.955 15.933 1.00 83.06 162 ALA A C 1
ATOM 1228 O O . ALA A 1 162 ? 0.622 -4.942 16.023 1.00 83.06 162 ALA A O 1
ATOM 1229 N N . GLU A 1 163 ? -0.577 -3.255 16.962 1.00 76.31 163 GLU A N 1
ATOM 1230 C CA . GLU A 1 163 ? -0.304 -3.540 18.372 1.00 76.31 163 GLU A CA 1
ATOM 1231 C C . GLU A 1 163 ? 1.183 -3.550 18.720 1.00 76.31 163 GLU A C 1
ATOM 1233 O O . GLU A 1 163 ? 1.612 -4.232 19.647 1.00 76.31 163 GLU A O 1
ATOM 1238 N N . GLU A 1 164 ? 1.971 -2.758 17.992 1.00 78.00 164 GLU A N 1
ATOM 1239 C CA . GLU A 1 164 ? 3.386 -2.585 18.296 1.00 78.00 164 GLU A CA 1
ATOM 1240 C C . GLU A 1 164 ? 3.565 -1.805 19.605 1.00 78.00 164 GLU A C 1
ATOM 1242 O O . GLU A 1 164 ? 4.430 -2.144 20.413 1.00 78.00 164 GLU A O 1
ATOM 1247 N N . LEU A 1 165 ? 2.719 -0.793 19.846 1.00 73.19 165 LEU A N 1
ATOM 1248 C CA . LEU A 1 165 ? 2.785 0.060 21.034 1.00 73.19 165 LEU A CA 1
ATOM 1249 C C . LEU A 1 165 ? 1.523 -0.011 21.898 1.00 73.19 165 LEU A C 1
ATOM 1251 O O . LEU A 1 165 ? 1.626 0.083 23.123 1.00 73.19 165 LEU A O 1
ATOM 1255 N N . HIS A 1 166 ? 0.336 -0.168 21.298 1.00 74.62 166 HIS A N 1
ATOM 1256 C CA . HIS A 1 166 ? -0.924 -0.202 22.050 1.00 74.62 166 HIS A CA 1
ATOM 1257 C C . HIS A 1 166 ? -1.847 -1.349 21.626 1.00 74.62 166 HIS A C 1
ATOM 1259 O O . HIS A 1 166 ? -2.011 -1.594 20.433 1.00 74.62 166 HIS A O 1
ATOM 1265 N N . PRO A 1 167 ? -2.551 -2.000 22.572 1.00 77.69 167 PRO A N 1
ATOM 1266 C CA . PRO A 1 167 ? -3.576 -2.977 22.229 1.00 77.69 167 PRO A CA 1
ATOM 1267 C C . PRO A 1 167 ? -4.763 -2.273 21.559 1.00 77.69 167 PRO A C 1
ATOM 1269 O O . PRO A 1 167 ? -5.345 -1.340 22.120 1.00 77.69 167 PRO A O 1
ATOM 1272 N N . LEU A 1 168 ? -5.132 -2.725 20.360 1.00 77.94 168 LEU A N 1
ATOM 1273 C CA . LEU A 1 168 ? -6.174 -2.120 19.520 1.00 77.94 168 LEU A CA 1
ATOM 1274 C C . LEU A 1 168 ? -7.255 -3.122 19.091 1.00 77.94 168 LEU A C 1
ATOM 1276 O O . LEU A 1 168 ? -8.218 -2.720 18.441 1.00 77.94 168 LEU A O 1
ATOM 1280 N N . LYS A 1 169 ? -7.123 -4.403 19.462 1.00 80.75 169 LYS A N 1
ATOM 1281 C CA . LYS A 1 169 ? -7.957 -5.524 18.992 1.00 80.75 169 LYS A CA 1
ATOM 1282 C C . LYS A 1 169 ? -7.945 -5.663 17.468 1.00 80.75 169 LYS A C 1
ATOM 1284 O O . LYS A 1 169 ? -8.917 -6.082 16.842 1.00 80.75 169 LYS A O 1
ATOM 1289 N N . SER A 1 170 ? -6.821 -5.316 16.855 1.00 80.00 170 SER A N 1
ATOM 1290 C CA . SER A 1 170 ? -6.650 -5.319 15.400 1.00 80.00 170 SER A CA 1
ATOM 1291 C C . SER A 1 170 ? -6.673 -6.737 14.806 1.00 80.00 170 SER A C 1
ATOM 1293 O O . SER A 1 170 ? -7.031 -6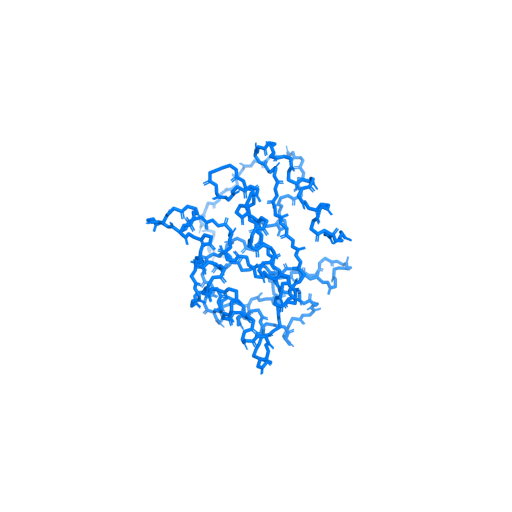.915 13.642 1.00 80.00 170 SER A O 1
ATOM 1295 N N . ALA A 1 171 ? -6.377 -7.760 15.615 1.00 81.00 171 ALA A N 1
ATOM 1296 C CA . ALA A 1 171 ? -6.481 -9.164 15.228 1.00 81.00 171 ALA A CA 1
ATOM 1297 C C . ALA A 1 171 ? -7.906 -9.549 14.782 1.00 81.00 171 ALA A C 1
ATOM 1299 O O . ALA A 1 171 ? -8.072 -10.260 13.790 1.00 81.00 171 ALA A O 1
ATOM 1300 N N . GLU A 1 172 ? -8.939 -9.031 15.459 1.00 84.75 172 GLU A N 1
ATOM 1301 C CA . GLU A 1 172 ? -10.348 -9.269 15.109 1.00 84.75 172 GLU A CA 1
ATOM 1302 C C . GLU A 1 172 ? -10.687 -8.656 13.741 1.00 84.75 172 GLU A C 1
ATOM 1304 O O . GLU A 1 172 ? -11.330 -9.295 12.905 1.00 84.75 172 GLU A O 1
ATOM 1309 N N . MET A 1 173 ? -10.190 -7.440 13.475 1.00 87.75 173 MET A N 1
ATOM 1310 C CA . MET A 1 173 ? -10.302 -6.796 12.163 1.00 87.75 173 MET A CA 1
ATOM 1311 C C . MET A 1 173 ? -9.602 -7.629 11.084 1.00 87.75 173 MET A C 1
ATOM 1313 O O . MET A 1 173 ? -10.172 -7.843 10.014 1.00 87.75 173 MET A O 1
ATOM 1317 N N . GLY A 1 174 ? -8.390 -8.1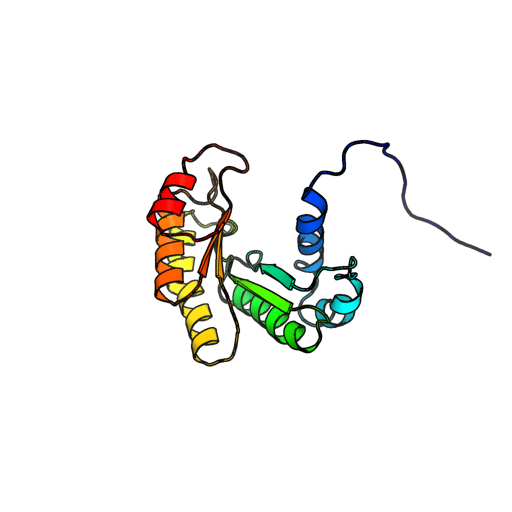17 11.357 1.00 82.38 174 GLY A N 1
ATOM 1318 C CA . GLY A 1 174 ? -7.635 -8.907 10.392 1.00 82.38 174 GLY A CA 1
ATOM 1319 C C . GLY A 1 174 ? -8.341 -10.209 10.005 1.00 82.38 174 GLY A C 1
ATOM 1320 O O . GLY A 1 174 ? -8.463 -10.525 8.818 1.00 82.38 174 GLY A O 1
ATOM 1321 N N . ALA A 1 175 ? -8.899 -10.913 10.993 1.00 84.75 175 ALA A N 1
ATOM 1322 C CA . ALA A 1 175 ? -9.719 -12.100 10.766 1.00 84.75 175 ALA A CA 1
ATOM 1323 C C . ALA A 1 175 ? -10.977 -11.778 9.939 1.00 84.75 175 ALA A C 1
ATOM 1325 O O . ALA A 1 175 ? -11.276 -12.481 8.972 1.00 84.75 175 ALA A O 1
ATOM 1326 N N . ALA A 1 176 ? -11.677 -10.683 10.255 1.00 86.06 176 ALA A N 1
ATOM 1327 C CA . ALA A 1 176 ? -12.876 -10.256 9.530 1.00 86.06 176 ALA A CA 1
ATOM 1328 C C . ALA A 1 176 ? -12.599 -9.897 8.057 1.00 86.06 176 ALA A C 1
ATOM 1330 O O . ALA A 1 176 ? -13.443 -10.121 7.190 1.00 86.06 176 ALA A O 1
ATOM 1331 N N . LEU A 1 177 ? -11.409 -9.372 7.753 1.00 84.94 177 LEU A N 1
ATOM 1332 C CA . LEU A 1 177 ? -10.985 -9.056 6.386 1.00 84.94 177 LEU A CA 1
ATOM 1333 C C . LEU A 1 177 ? -10.495 -10.281 5.596 1.00 84.94 177 LEU A C 1
ATOM 1335 O O . LEU A 1 177 ? -10.264 -10.184 4.382 1.00 84.94 177 LEU A O 1
ATOM 1339 N N . GLY A 1 178 ? -10.383 -11.437 6.254 1.00 81.75 178 GLY A N 1
ATOM 1340 C CA . GLY A 1 178 ? -9.905 -12.679 5.660 1.00 81.75 178 GLY A CA 1
ATOM 1341 C C . GLY A 1 178 ? -8.416 -12.638 5.327 1.00 81.75 178 GLY A C 1
ATOM 1342 O O . GLY A 1 178 ? -8.025 -13.200 4.301 1.00 81.75 178 GLY A O 1
ATOM 1343 N N . LEU A 1 179 ? -7.604 -11.953 6.146 1.00 76.44 179 LEU A N 1
ATOM 1344 C CA . LEU A 1 179 ? -6.149 -12.058 6.040 1.00 76.44 179 LEU A CA 1
ATOM 1345 C C . LEU A 1 179 ? -5.741 -13.525 6.166 1.00 76.44 179 LEU A C 1
ATOM 1347 O O . LEU A 1 179 ? -6.105 -14.206 7.125 1.00 76.44 179 LEU A O 1
ATOM 1351 N N . ARG A 1 180 ? -4.981 -14.004 5.183 1.00 58.56 180 ARG A N 1
ATOM 1352 C CA . ARG A 1 180 ? -4.275 -15.279 5.272 1.00 58.56 180 ARG A CA 1
ATOM 1353 C C . ARG A 1 180 ? -2.841 -14.951 5.662 1.00 58.56 180 ARG A C 1
ATOM 1355 O O . ARG A 1 180 ? -2.225 -14.135 4.980 1.00 58.56 180 ARG A O 1
ATOM 1362 N N . GLN A 1 181 ? -2.383 -15.518 6.775 1.00 47.12 181 GLN A N 1
ATOM 1363 C CA . GLN A 1 181 ? -0.975 -15.465 7.169 1.00 47.12 181 GLN A CA 1
ATOM 1364 C C . GLN A 1 181 ? -0.126 -16.357 6.267 1.00 47.12 181 GLN A C 1
ATOM 1366 O O . GLN A 1 181 ? -0.669 -17.384 5.791 1.00 47.12 181 GLN A O 1
#

Sequence (181 aa):
MFPACFFGDKASSSSLSMSKTIQFAEIETRLAVSSTFLAQAPRLLPRPPGTTLVECKSGYGLDVITELKMLRVLERARPRAHLTISSTFCGAHSVPRGMTADEATRSVIKDQIPAVAAAVKSGELKVDSIDVFCEKGVFSVDQTKRILEAGKREGLLINFHAEELHPLKSAEMGAALGLRQ

pLDDT: mean 75.65, std 24.94, range [19.84, 98.12]

InterPro domains:
  IPR005920 Imidazolonepropionase [PTHR42752] (48-178)
  IPR032466 Metal-dependent hydrolase [SSF51556] (50-179)

Organism: Penaeus vannamei (NCBI:txid6689)